Protein AF-A0A7W9BCS9-F1 (afdb_monomer_lite)

Radius of gyration: 16.53 Å; chains: 1; bounding box: 31×29×62 Å

pLDDT: mean 80.1, std 15.92, range [40.31, 96.25]

Secondary structure (DSSP, 8-state):
--TT--HHHHHHHHHHHHHHHHHT--SS-HHHHHHHHHHHHHHHHHHHHHHHHHTT--HHHHHHHTT-HHHHHHHHHTTT-----HHHHHHHHHHHHHHHTTGGG--S--S---SS-HHHHHHHHHHHHHHHHHHS-------GGGS---

Organism: NCBI:txid1344948

Sequence (150 aa):
MKKGTSPPNLFAAARSFAMAARLLQPQASQAAAIPFYFLNGFAIEMALKAVILRANRDQGQLKRIGHDLLGGLRAAEDCGLSLAEPETFNMIKRMSVVHGDHTFRCIPDIEEVEVIGPGLLETLLGRLLTRIEAEFDVWEDQDPGTAKRL

Foldseek 3Di:
DPPQDALLNLLVLLVVLLVVLVVLQCPPDPVSLLSNLQSLLSSLLSLLLSLLVLLVDDVVVSVVCPLQSLSSVVSSVVSVQDDPDVLLNQLSVLSSVCSVVVVSVDDDDPVDDDSDNSVSSSVSSVVSSVSSCVVSVDPDPPPVPPPDDD

Structure (mmCIF, N/CA/C/O backbone):
data_AF-A0A7W9BCS9-F1
#
_entry.id   AF-A0A7W9BCS9-F1
#
loop_
_atom_site.group_PDB
_atom_site.id
_atom_site.type_symbol
_atom_site.label_atom_id
_atom_site.label_alt_id
_atom_site.label_comp_id
_atom_site.label_asym_id
_atom_site.label_entity_id
_atom_site.label_seq_id
_atom_site.pdbx_PDB_ins_code
_atom_site.Cartn_x
_atom_site.Cartn_y
_atom_site.Cartn_z
_atom_site.occupancy
_atom_site.B_iso_or_equiv
_atom_site.auth_seq_id
_atom_site.auth_comp_id
_atom_site.auth_asym_id
_atom_site.auth_atom_id
_atom_site.pdbx_PDB_model_num
ATOM 1 N N . MET A 1 1 ? 3.825 -6.102 24.692 1.00 46.81 1 MET A N 1
ATOM 2 C CA . MET A 1 1 ? 4.189 -5.603 23.344 1.00 46.81 1 MET A CA 1
ATOM 3 C C . MET A 1 1 ? 5.676 -5.818 23.117 1.00 46.81 1 MET A C 1
ATOM 5 O O . MET A 1 1 ? 6.453 -5.457 23.991 1.00 46.81 1 MET A O 1
ATOM 9 N N . LYS A 1 2 ? 6.096 -6.394 21.980 1.00 47.06 2 LYS A N 1
ATOM 10 C CA . LYS A 1 2 ? 7.501 -6.262 21.560 1.00 47.06 2 LYS A CA 1
ATOM 11 C C . LYS A 1 2 ? 7.747 -4.777 21.271 1.00 47.06 2 LYS A C 1
ATOM 13 O O . LYS A 1 2 ? 6.971 -4.184 20.524 1.00 47.06 2 LYS A O 1
ATOM 18 N N . LYS A 1 3 ? 8.773 -4.174 21.880 1.00 46.44 3 LYS A N 1
ATOM 19 C CA . LYS A 1 3 ? 9.212 -2.809 21.546 1.00 46.44 3 LYS A CA 1
ATOM 20 C C . LYS A 1 3 ? 9.438 -2.738 20.028 1.00 46.44 3 LYS A C 1
ATOM 22 O O . LYS A 1 3 ? 10.230 -3.519 19.513 1.00 46.44 3 LYS A O 1
ATOM 27 N N . GLY A 1 4 ? 8.717 -1.862 19.326 1.00 61.69 4 GLY A N 1
ATOM 28 C CA . GLY A 1 4 ? 8.967 -1.554 17.910 1.00 61.69 4 GLY A CA 1
ATOM 29 C C . GLY A 1 4 ? 7.794 -1.744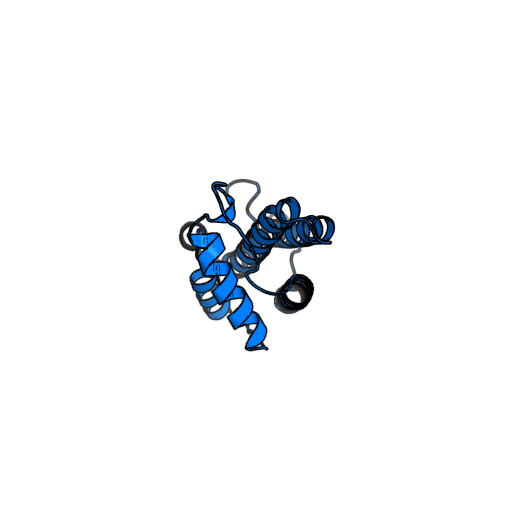 16.942 1.00 61.69 4 GLY A C 1
ATOM 30 O O . GLY A 1 4 ? 7.773 -1.069 15.920 1.00 61.69 4 GLY A O 1
ATOM 31 N N . THR A 1 5 ? 6.795 -2.581 17.242 1.00 75.62 5 THR A N 1
ATOM 32 C CA . THR A 1 5 ? 5.636 -2.786 16.345 1.00 75.62 5 THR A CA 1
ATOM 33 C C . THR A 1 5 ? 4.436 -1.968 16.821 1.00 75.62 5 THR A C 1
ATOM 35 O O . THR A 1 5 ? 3.582 -2.482 17.545 1.00 75.62 5 THR A O 1
ATOM 38 N N . SER A 1 6 ? 4.397 -0.693 16.440 1.00 86.69 6 SER A N 1
ATOM 39 C CA . SER A 1 6 ? 3.255 0.208 16.631 1.00 86.69 6 SER A CA 1
ATOM 40 C C . SER A 1 6 ? 2.668 0.604 15.268 1.00 86.69 6 SER A C 1
ATOM 42 O O . SER A 1 6 ? 3.394 0.556 14.268 1.00 86.69 6 SER A O 1
ATOM 44 N N . PRO A 1 7 ? 1.380 0.986 15.191 1.00 89.25 7 PRO A N 1
ATOM 45 C CA . PRO A 1 7 ? 0.804 1.496 13.949 1.00 89.25 7 PRO A CA 1
ATOM 46 C C . PRO A 1 7 ? 1.606 2.663 13.328 1.00 89.25 7 PRO A C 1
ATOM 48 O O . PRO A 1 7 ? 1.933 2.559 12.145 1.00 89.25 7 PRO A O 1
ATOM 51 N N . PRO A 1 8 ? 2.051 3.682 14.101 1.00 89.56 8 PRO A N 1
ATOM 52 C CA . PRO A 1 8 ? 2.923 4.749 13.597 1.00 89.56 8 PRO A CA 1
ATOM 53 C C . PRO A 1 8 ? 4.216 4.237 12.955 1.00 89.56 8 PRO A C 1
ATOM 55 O O . PRO A 1 8 ? 4.579 4.652 11.858 1.00 89.56 8 PRO A O 1
ATOM 58 N N . ASN A 1 9 ? 4.899 3.287 13.605 1.00 90.31 9 ASN A N 1
ATOM 59 C CA . ASN A 1 9 ? 6.165 2.751 13.101 1.00 90.31 9 ASN A CA 1
ATOM 60 C C . ASN A 1 9 ? 5.975 1.956 11.806 1.00 90.31 9 ASN A C 1
ATOM 62 O O . ASN A 1 9 ? 6.808 2.038 10.905 1.00 90.31 9 ASN A O 1
ATOM 66 N N . LEU A 1 10 ? 4.886 1.189 11.705 1.00 91.50 10 LEU A N 1
ATOM 67 C CA . LEU A 1 10 ? 4.548 0.452 10.487 1.00 91.50 10 LEU A CA 1
ATOM 68 C C . LEU A 1 10 ? 4.229 1.415 9.341 1.00 91.50 10 LEU A C 1
ATOM 70 O O . LEU A 1 10 ? 4.732 1.237 8.235 1.00 91.50 10 LEU A O 1
ATOM 74 N N . PHE A 1 11 ? 3.467 2.475 9.607 1.00 93.44 11 PHE A N 1
ATOM 75 C CA . PHE A 1 11 ? 3.156 3.469 8.586 1.00 93.44 11 PHE A CA 1
ATOM 76 C C . PHE A 1 11 ? 4.400 4.265 8.145 1.00 93.44 11 PHE A C 1
ATOM 78 O O . PHE A 1 11 ? 4.623 4.476 6.951 1.00 93.44 11 PHE A O 1
ATOM 85 N N . ALA A 1 12 ? 5.287 4.619 9.078 1.00 92.50 12 ALA A N 1
ATOM 86 C CA . ALA A 1 12 ? 6.575 5.239 8.764 1.00 92.50 12 ALA A CA 1
ATOM 87 C C . ALA A 1 12 ? 7.479 4.314 7.925 1.00 92.50 12 ALA A C 1
ATOM 89 O O . ALA A 1 12 ? 8.130 4.767 6.976 1.00 92.50 12 ALA A O 1
ATOM 90 N N . ALA A 1 13 ? 7.482 3.008 8.216 1.00 93.81 13 ALA A N 1
ATOM 91 C CA . ALA A 1 13 ? 8.182 2.013 7.408 1.00 93.81 13 ALA A CA 1
ATOM 92 C C . ALA A 1 13 ? 7.596 1.930 5.991 1.00 93.81 13 ALA A C 1
ATOM 94 O O . ALA A 1 13 ? 8.356 1.916 5.024 1.00 93.81 13 ALA A O 1
ATOM 95 N N . ALA A 1 14 ? 6.265 1.959 5.851 1.00 95.38 14 ALA A N 1
ATOM 96 C CA . ALA A 1 14 ? 5.599 1.987 4.550 1.00 95.38 14 ALA A CA 1
ATOM 97 C C . ALA A 1 14 ? 6.075 3.167 3.687 1.00 95.38 14 ALA A C 1
ATOM 99 O O . ALA A 1 14 ? 6.492 2.979 2.543 1.00 95.38 14 ALA A O 1
ATOM 100 N N . ARG A 1 15 ? 6.101 4.376 4.266 1.00 95.75 15 ARG A N 1
ATOM 101 C CA . ARG A 1 15 ? 6.613 5.586 3.599 1.00 95.75 15 ARG A CA 1
ATOM 102 C C . ARG A 1 15 ? 8.088 5.463 3.224 1.00 95.75 15 ARG A C 1
ATOM 104 O O . ARG A 1 15 ? 8.478 5.865 2.131 1.00 95.75 15 ARG A O 1
ATOM 111 N N . SER A 1 16 ? 8.898 4.891 4.112 1.00 96.00 16 SER A N 1
ATOM 112 C CA . SER A 1 16 ? 10.332 4.687 3.879 1.00 96.00 16 SER A CA 1
ATOM 113 C C . SER A 1 16 ? 10.581 3.735 2.709 1.00 96.00 16 SER A C 1
ATOM 115 O O . SER A 1 16 ? 11.407 4.029 1.848 1.00 96.00 16 SER A O 1
ATOM 117 N N . PHE A 1 17 ? 9.827 2.635 2.626 1.00 96.25 17 PHE A N 1
ATOM 118 C CA . PHE A 1 17 ? 9.914 1.704 1.504 1.00 96.25 17 PHE A CA 1
ATOM 119 C C . PHE A 1 17 ? 9.435 2.321 0.190 1.00 96.25 17 PHE A C 1
ATOM 121 O O . PHE A 1 17 ? 10.121 2.170 -0.815 1.00 96.25 17 PHE A O 1
ATOM 128 N N . ALA A 1 18 ? 8.324 3.064 0.193 1.00 95.75 18 ALA A N 1
ATOM 129 C CA . ALA A 1 18 ? 7.841 3.762 -1.000 1.00 95.75 18 ALA A CA 1
ATOM 130 C C . ALA A 1 18 ? 8.864 4.794 -1.512 1.00 95.75 18 ALA A C 1
ATOM 132 O O . ALA A 1 18 ? 9.132 4.876 -2.710 1.00 95.75 18 ALA A O 1
ATOM 133 N N . MET A 1 19 ? 9.492 5.543 -0.599 1.00 94.81 19 MET A N 1
ATOM 134 C CA . MET A 1 19 ? 10.558 6.488 -0.938 1.00 94.81 19 MET A CA 1
ATOM 135 C C . MET A 1 19 ? 11.788 5.773 -1.505 1.00 94.81 19 MET A C 1
ATOM 137 O O . MET A 1 19 ? 12.318 6.181 -2.535 1.00 94.81 19 MET A O 1
ATOM 141 N N . ALA A 1 20 ? 12.230 4.690 -0.860 1.00 93.81 20 ALA A N 1
ATOM 142 C CA . ALA A 1 20 ? 13.356 3.898 -1.341 1.00 93.81 20 ALA A CA 1
ATOM 143 C C . ALA A 1 20 ? 13.071 3.298 -2.726 1.00 93.81 20 ALA A C 1
ATOM 145 O O . ALA A 1 20 ? 13.939 3.336 -3.591 1.00 93.81 20 ALA A O 1
ATOM 146 N N . ALA A 1 21 ? 11.849 2.814 -2.967 1.00 92.62 21 ALA A N 1
ATOM 147 C CA . ALA A 1 21 ? 11.440 2.310 -4.271 1.00 92.62 21 ALA A CA 1
ATOM 148 C C . ALA A 1 21 ? 11.513 3.401 -5.344 1.00 92.62 21 ALA A C 1
ATOM 150 O O . ALA A 1 21 ? 12.086 3.173 -6.402 1.00 92.62 21 ALA A O 1
ATOM 151 N N . ARG A 1 22 ? 11.028 4.611 -5.049 1.00 90.94 22 ARG A N 1
ATOM 152 C CA . ARG A 1 22 ? 11.098 5.758 -5.965 1.00 90.94 22 ARG A CA 1
ATOM 153 C C . ARG A 1 22 ? 12.533 6.123 -6.358 1.00 90.94 22 ARG A C 1
ATOM 155 O O . ARG A 1 22 ? 12.784 6.493 -7.499 1.00 90.94 22 ARG A O 1
ATOM 162 N N . LEU A 1 23 ? 13.496 5.993 -5.443 1.00 89.69 23 LEU A N 1
ATOM 163 C CA . LEU A 1 23 ? 14.919 6.193 -5.761 1.00 89.69 23 LEU A CA 1
ATOM 164 C C . LEU A 1 23 ? 15.475 5.129 -6.721 1.00 89.69 23 LEU A C 1
ATOM 166 O O . LEU A 1 23 ? 16.479 5.371 -7.386 1.00 89.69 23 LEU A O 1
ATOM 170 N N . LEU A 1 24 ? 14.820 3.970 -6.798 1.00 85.06 24 LEU A N 1
ATOM 171 C CA . LEU A 1 24 ? 15.151 2.858 -7.687 1.00 85.06 24 LEU A CA 1
ATOM 172 C C . LEU A 1 24 ? 14.263 2.808 -8.933 1.00 85.06 24 LEU A C 1
ATOM 174 O O . LEU A 1 24 ? 14.254 1.779 -9.609 1.00 85.06 24 LEU A O 1
ATOM 178 N N . GLN A 1 25 ? 13.504 3.870 -9.233 1.00 77.94 25 GLN A N 1
ATOM 179 C CA . GLN A 1 25 ? 12.600 3.895 -10.380 1.00 77.94 25 GLN A CA 1
ATOM 180 C C . GLN A 1 25 ? 13.347 3.396 -11.630 1.00 77.94 25 GLN A C 1
ATOM 182 O O . GLN A 1 25 ? 14.403 3.947 -11.968 1.00 77.94 25 GLN A O 1
ATOM 187 N N . PRO A 1 26 ? 12.873 2.323 -12.288 1.00 70.62 26 PRO A N 1
ATOM 188 C CA . PRO A 1 26 ? 13.647 1.664 -13.325 1.00 70.62 26 PRO A CA 1
ATOM 189 C C . PRO A 1 26 ? 13.672 2.558 -14.565 1.00 70.62 26 PRO A C 1
ATOM 191 O O . PRO A 1 26 ? 12.767 2.531 -15.388 1.00 70.62 26 PRO A O 1
ATOM 194 N N . GLN A 1 27 ? 14.721 3.372 -14.701 1.00 64.19 27 GLN A N 1
ATOM 195 C CA . GLN A 1 27 ? 14.868 4.297 -15.833 1.00 64.19 27 GLN A CA 1
ATOM 196 C C . GLN A 1 27 ? 15.166 3.583 -17.167 1.00 64.19 27 GLN A C 1
ATOM 198 O O . GLN A 1 27 ? 15.151 4.238 -18.201 1.00 64.19 27 GLN A O 1
ATOM 203 N N . ALA A 1 28 ? 15.444 2.271 -17.135 1.00 58.44 28 ALA A N 1
ATOM 204 C CA . ALA A 1 28 ? 15.567 1.339 -18.276 1.00 58.44 28 ALA A CA 1
ATOM 205 C C . ALA A 1 28 ? 16.128 -0.041 -17.848 1.00 58.44 28 ALA A C 1
ATOM 207 O O . ALA A 1 28 ? 16.210 -0.955 -18.661 1.00 58.44 28 ALA A O 1
ATOM 208 N N . SER A 1 29 ? 16.587 -0.198 -16.596 1.00 70.00 29 SER A N 1
ATOM 209 C CA . SER A 1 29 ? 17.296 -1.403 -16.142 1.00 70.00 29 SER A CA 1
ATOM 210 C C . SER A 1 29 ? 16.389 -2.376 -15.388 1.00 70.00 29 SER A C 1
ATOM 212 O O . SER A 1 29 ? 15.862 -2.041 -14.324 1.00 70.00 29 SER A O 1
ATOM 214 N N . GLN A 1 30 ? 16.299 -3.617 -15.880 1.00 67.19 30 GLN A N 1
ATOM 215 C CA . GLN A 1 30 ? 15.644 -4.738 -15.186 1.00 67.19 30 GLN A CA 1
ATOM 216 C C . GLN A 1 30 ? 16.248 -4.997 -13.794 1.00 67.19 30 GLN A C 1
ATOM 218 O O . GLN A 1 30 ? 15.536 -5.368 -12.862 1.00 67.19 30 GLN A O 1
ATOM 223 N N . ALA A 1 31 ? 17.542 -4.708 -13.606 1.00 75.44 31 ALA A N 1
ATOM 224 C CA . ALA A 1 31 ? 18.200 -4.850 -12.307 1.00 75.44 31 ALA A CA 1
ATOM 225 C C . ALA A 1 31 ? 17.615 -3.909 -11.237 1.00 75.44 31 ALA A C 1
ATOM 227 O O . ALA A 1 31 ? 17.674 -4.221 -10.051 1.00 75.44 31 ALA A O 1
ATOM 228 N N . ALA A 1 32 ? 17.033 -2.776 -11.648 1.00 80.75 32 ALA A N 1
ATOM 229 C CA . ALA A 1 32 ? 16.331 -1.854 -10.758 1.00 80.75 32 ALA A CA 1
ATOM 230 C C . ALA A 1 32 ? 14.833 -2.191 -10.623 1.00 80.75 32 ALA A C 1
ATOM 232 O O . ALA A 1 32 ? 14.232 -1.888 -9.595 1.00 80.75 32 ALA A O 1
ATOM 233 N N . ALA A 1 33 ? 14.237 -2.869 -11.611 1.00 82.38 33 ALA A N 1
ATOM 234 C CA . ALA A 1 33 ? 12.820 -3.233 -11.602 1.00 82.38 33 ALA A CA 1
ATOM 235 C C . ALA A 1 33 ? 12.472 -4.202 -10.458 1.00 82.38 33 ALA A C 1
ATOM 237 O O . ALA A 1 33 ? 11.523 -3.966 -9.713 1.00 82.38 33 ALA A O 1
ATOM 238 N N . ILE A 1 34 ? 13.273 -5.254 -10.256 1.00 85.06 34 ILE A N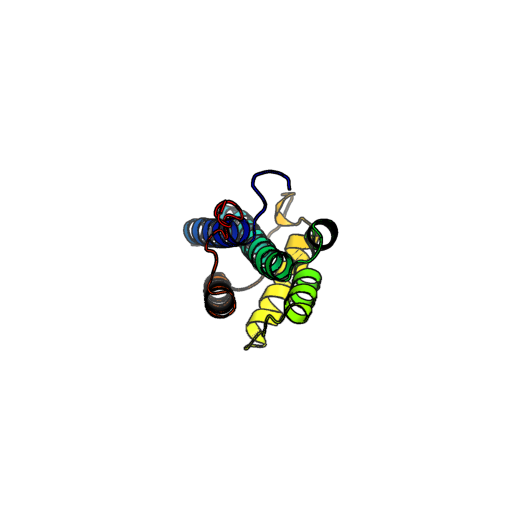 1
ATOM 239 C CA . ILE A 1 34 ? 13.063 -6.227 -9.168 1.00 85.06 34 ILE A CA 1
ATOM 240 C C . ILE A 1 34 ? 13.028 -5.551 -7.783 1.00 85.06 34 ILE A C 1
ATOM 242 O O . ILE A 1 34 ? 12.016 -5.681 -7.085 1.00 85.06 34 ILE A O 1
ATOM 246 N N . PRO A 1 35 ? 14.068 -4.806 -7.353 1.00 87.38 35 PRO A N 1
ATOM 247 C CA . PRO A 1 35 ? 14.037 -4.147 -6.054 1.00 87.38 35 PRO A CA 1
ATOM 248 C C . PRO A 1 35 ? 12.972 -3.042 -5.984 1.00 87.38 35 PRO A C 1
ATOM 250 O O . PRO A 1 35 ? 12.401 -2.836 -4.914 1.00 87.38 35 PRO A O 1
ATOM 253 N N . PHE A 1 36 ? 12.631 -2.387 -7.100 1.00 90.44 36 PHE A N 1
ATOM 254 C CA . PHE A 1 36 ? 11.519 -1.436 -7.163 1.00 90.44 36 PHE A CA 1
ATOM 255 C C . PHE A 1 36 ? 10.181 -2.086 -6.774 1.00 90.44 36 PHE A C 1
ATOM 257 O O . PHE A 1 36 ? 9.509 -1.608 -5.855 1.00 90.44 36 PHE A O 1
ATOM 264 N N . TYR A 1 37 ? 9.787 -3.191 -7.415 1.00 89.50 37 TYR A N 1
ATOM 265 C CA . TYR A 1 37 ? 8.520 -3.859 -7.087 1.00 89.50 37 TYR A CA 1
ATOM 266 C C . TYR A 1 37 ? 8.557 -4.523 -5.710 1.00 89.50 37 TYR A C 1
ATOM 268 O O . TYR A 1 37 ? 7.564 -4.478 -4.984 1.00 89.50 37 TYR A O 1
ATOM 276 N N . PHE A 1 38 ? 9.704 -5.072 -5.307 1.00 90.75 38 PHE A N 1
ATOM 277 C CA . PHE A 1 38 ? 9.890 -5.638 -3.974 1.00 90.75 38 PHE A CA 1
ATOM 278 C C . PHE A 1 38 ? 9.614 -4.609 -2.872 1.00 90.75 38 PHE A C 1
ATOM 280 O O . PHE A 1 38 ? 8.810 -4.857 -1.973 1.00 90.75 38 PHE A O 1
ATOM 287 N N . LEU A 1 39 ? 10.232 -3.428 -2.960 1.00 93.44 39 LEU A N 1
ATOM 288 C CA . LEU A 1 39 ? 10.045 -2.364 -1.974 1.00 93.44 39 LEU A CA 1
ATOM 289 C C . LEU A 1 39 ? 8.611 -1.822 -1.985 1.00 93.44 39 LEU A C 1
ATOM 291 O O . LEU A 1 39 ? 8.040 -1.608 -0.917 1.00 93.44 39 LEU A O 1
ATOM 295 N N . ASN A 1 40 ? 7.992 -1.667 -3.159 1.00 94.31 40 ASN A N 1
ATOM 296 C CA . ASN A 1 40 ? 6.583 -1.272 -3.248 1.00 94.31 40 ASN A CA 1
ATOM 297 C C . ASN A 1 40 ? 5.640 -2.316 -2.619 1.00 94.31 40 ASN A C 1
ATOM 299 O O . ASN A 1 40 ? 4.687 -1.942 -1.937 1.00 94.31 40 ASN A O 1
ATOM 303 N N . GLY A 1 41 ? 5.916 -3.615 -2.779 1.00 93.88 41 GLY A N 1
ATOM 304 C CA . GLY A 1 41 ? 5.165 -4.685 -2.113 1.00 93.88 41 GLY A CA 1
ATOM 305 C C . GLY A 1 41 ? 5.228 -4.571 -0.587 1.00 93.88 41 GLY A C 1
ATOM 306 O O . GLY A 1 41 ? 4.195 -4.602 0.086 1.00 93.88 41 GLY A O 1
ATOM 307 N N . PHE A 1 42 ? 6.421 -4.328 -0.035 1.00 94.25 42 PHE A N 1
ATOM 308 C CA . PHE A 1 42 ? 6.586 -4.068 1.399 1.00 94.25 42 PHE A CA 1
ATOM 309 C C . PHE A 1 42 ? 5.922 -2.774 1.861 1.00 94.25 42 PHE A C 1
ATOM 311 O O . PHE A 1 42 ? 5.365 -2.743 2.958 1.00 94.25 42 PHE A O 1
ATOM 318 N N . ALA A 1 43 ? 5.947 -1.717 1.050 1.00 95.62 43 ALA A N 1
ATOM 319 C CA . ALA A 1 43 ? 5.262 -0.473 1.376 1.00 95.62 43 ALA A CA 1
ATOM 320 C C . ALA A 1 43 ? 3.753 -0.703 1.560 1.00 95.62 43 ALA A C 1
ATOM 322 O O . ALA A 1 43 ? 3.192 -0.299 2.580 1.00 95.62 43 ALA A O 1
ATOM 323 N N . ILE A 1 44 ? 3.118 -1.422 0.626 1.00 95.31 44 ILE A N 1
ATOM 324 C CA . ILE A 1 44 ? 1.701 -1.804 0.715 1.00 95.31 44 ILE A CA 1
ATOM 325 C C . ILE A 1 44 ? 1.460 -2.663 1.963 1.00 95.31 44 ILE A C 1
ATOM 327 O O . ILE A 1 44 ? 0.575 -2.359 2.762 1.00 95.31 44 ILE A O 1
ATOM 331 N N . GLU A 1 45 ? 2.270 -3.705 2.171 1.00 94.88 45 GLU A N 1
ATOM 332 C CA . GLU A 1 45 ? 2.136 -4.614 3.315 1.00 94.88 45 GLU A CA 1
ATOM 333 C C . GLU A 1 45 ? 2.183 -3.865 4.655 1.00 94.88 45 GLU A C 1
ATOM 335 O O . GLU A 1 45 ? 1.346 -4.089 5.534 1.00 94.88 45 GLU A O 1
ATOM 340 N N . MET A 1 46 ? 3.156 -2.965 4.821 1.00 94.38 46 MET A N 1
ATOM 341 C CA . MET A 1 46 ? 3.325 -2.200 6.055 1.00 94.38 46 MET A CA 1
ATOM 342 C C . MET A 1 46 ? 2.170 -1.221 6.282 1.00 94.38 46 MET A C 1
ATOM 344 O O . MET A 1 46 ? 1.699 -1.103 7.415 1.00 94.38 46 MET A O 1
ATOM 348 N N . ALA A 1 47 ? 1.669 -0.570 5.228 1.00 94.31 47 ALA A N 1
ATOM 349 C CA . ALA A 1 47 ? 0.542 0.355 5.323 1.00 94.31 47 ALA A CA 1
ATOM 350 C C . ALA A 1 47 ? -0.746 -0.357 5.772 1.00 94.31 47 ALA A C 1
ATOM 352 O O . ALA A 1 47 ? -1.410 0.086 6.709 1.00 94.31 47 ALA A O 1
ATOM 353 N N . LEU A 1 48 ? -1.054 -1.511 5.174 1.00 93.19 48 LEU A N 1
ATOM 354 C CA . LEU A 1 48 ? -2.221 -2.318 5.546 1.00 93.19 48 LEU A CA 1
ATOM 355 C C . LEU A 1 48 ? -2.104 -2.852 6.982 1.00 93.19 48 LEU A C 1
ATOM 357 O O . LEU A 1 48 ? -3.061 -2.802 7.756 1.00 93.19 48 LEU A O 1
ATOM 361 N N . LYS A 1 49 ? -0.908 -3.300 7.387 1.00 91.94 49 LYS A N 1
ATOM 362 C CA . LYS A 1 49 ? -0.643 -3.720 8.772 1.00 91.94 49 LYS A CA 1
ATOM 363 C C . LYS A 1 49 ? -0.810 -2.578 9.774 1.00 91.94 49 LYS A C 1
ATOM 365 O O . LYS A 1 49 ? -1.282 -2.833 10.881 1.00 91.94 49 LYS A O 1
ATOM 370 N N . ALA A 1 50 ? -0.442 -1.349 9.410 1.00 91.94 50 ALA A N 1
ATOM 371 C CA . ALA A 1 50 ? -0.638 -0.181 10.264 1.00 91.94 50 ALA A CA 1
ATOM 372 C C . ALA A 1 50 ? -2.130 0.062 10.539 1.00 91.94 50 ALA A C 1
ATOM 374 O O . ALA A 1 50 ? -2.516 0.175 11.702 1.00 91.94 50 ALA A O 1
ATOM 375 N N . VAL A 1 51 ? -2.966 0.041 9.494 1.00 91.94 51 VAL A N 1
ATOM 376 C CA . VAL A 1 51 ? -4.431 0.164 9.609 1.00 91.94 51 VAL A CA 1
ATOM 377 C C . VAL A 1 51 ? -5.010 -0.913 10.527 1.00 91.94 51 VAL A C 1
ATOM 379 O O . VAL A 1 51 ? -5.712 -0.618 11.494 1.00 91.94 51 VAL A O 1
ATOM 382 N N . ILE A 1 52 ? -4.670 -2.175 10.270 1.00 89.81 52 ILE A N 1
ATOM 383 C CA . ILE A 1 52 ? -5.227 -3.313 11.012 1.00 89.81 52 ILE A CA 1
ATOM 384 C C . ILE A 1 52 ? -4.815 -3.263 12.484 1.00 89.81 52 ILE A C 1
ATOM 386 O O . ILE A 1 52 ? -5.641 -3.469 13.375 1.00 89.81 52 ILE A O 1
ATOM 390 N N . LEU A 1 53 ? -3.549 -2.942 12.765 1.00 88.94 53 LEU A N 1
ATOM 391 C CA . LEU A 1 53 ? -3.072 -2.813 14.139 1.00 88.94 53 LEU A CA 1
ATOM 392 C C . LEU A 1 53 ? -3.725 -1.626 14.859 1.00 88.94 53 LEU A C 1
ATOM 394 O O . LEU A 1 53 ? -4.001 -1.721 16.054 1.00 88.94 53 LEU A O 1
ATOM 398 N N . ARG A 1 54 ? -4.001 -0.524 14.149 1.00 88.31 54 ARG A N 1
ATOM 399 C CA . ARG A 1 54 ? -4.679 0.654 14.710 1.00 88.31 54 ARG A CA 1
ATOM 400 C C . ARG A 1 54 ? -6.098 0.337 15.172 1.00 88.31 54 ARG A C 1
ATOM 402 O O . ARG A 1 54 ? -6.515 0.849 16.207 1.00 88.31 54 ARG A O 1
ATOM 409 N N . ALA A 1 55 ? -6.795 -0.559 14.477 1.00 85.81 55 ALA A N 1
ATOM 410 C CA . ALA A 1 55 ? -8.114 -1.061 14.862 1.00 85.81 55 ALA A CA 1
ATOM 411 C C . ALA A 1 55 ? -8.087 -2.080 16.028 1.00 85.81 55 ALA A C 1
ATOM 413 O O . ALA A 1 55 ? -9.043 -2.830 16.224 1.00 85.81 55 ALA A O 1
ATOM 414 N N . ASN A 1 56 ? -7.001 -2.121 16.815 1.00 72.56 56 ASN A N 1
ATOM 415 C CA . ASN A 1 56 ? -6.799 -3.005 17.971 1.00 72.56 56 ASN A CA 1
ATOM 416 C C . ASN A 1 56 ? -6.898 -4.505 17.650 1.00 72.56 56 ASN A C 1
ATOM 418 O O . ASN A 1 56 ? -7.260 -5.318 18.506 1.00 72.56 56 ASN A O 1
ATOM 422 N N . ARG A 1 57 ? -6.563 -4.896 16.418 1.00 71.25 57 ARG A N 1
ATOM 423 C CA . ARG A 1 57 ? -6.471 -6.307 16.037 1.00 71.25 57 ARG A CA 1
ATOM 424 C C . ARG A 1 57 ? -5.192 -6.944 16.581 1.00 71.25 57 ARG A C 1
ATOM 426 O O . ARG A 1 57 ? -4.159 -6.296 16.756 1.00 71.25 57 ARG A O 1
ATOM 433 N N . ASP A 1 58 ? -5.274 -8.237 16.879 1.00 73.12 58 ASP A N 1
ATOM 434 C CA . ASP A 1 58 ? -4.196 -8.986 17.524 1.00 73.12 58 ASP A CA 1
ATOM 435 C C . ASP A 1 58 ? -2.980 -9.166 16.580 1.00 73.12 58 ASP A C 1
ATOM 437 O O . ASP A 1 58 ? -3.126 -9.305 15.364 1.00 73.12 58 ASP A O 1
ATOM 441 N N . GLN A 1 59 ? -1.751 -9.198 17.114 1.00 70.00 59 GLN A N 1
ATOM 442 C CA . GLN A 1 59 ? -0.533 -9.345 16.293 1.00 70.00 59 GLN A CA 1
ATOM 443 C C . GLN A 1 59 ? -0.465 -10.649 15.473 1.00 70.00 59 GLN A C 1
ATOM 445 O O . GLN A 1 59 ? 0.217 -10.719 14.450 1.00 70.00 59 GLN A O 1
ATOM 450 N N . GLY A 1 60 ? -1.151 -11.698 15.902 1.00 68.38 60 GLY A N 1
ATOM 451 C CA . GLY A 1 60 ? -1.361 -12.943 15.177 1.00 68.38 60 GLY A CA 1
ATOM 452 C C . GLY A 1 60 ? -2.203 -12.774 13.912 1.00 68.38 60 GLY A C 1
ATOM 453 O O . GLY A 1 60 ? -2.009 -13.540 12.968 1.00 68.38 60 GLY A O 1
ATOM 454 N N . GLN A 1 61 ? -3.081 -11.769 13.827 1.00 66.81 61 GLN A N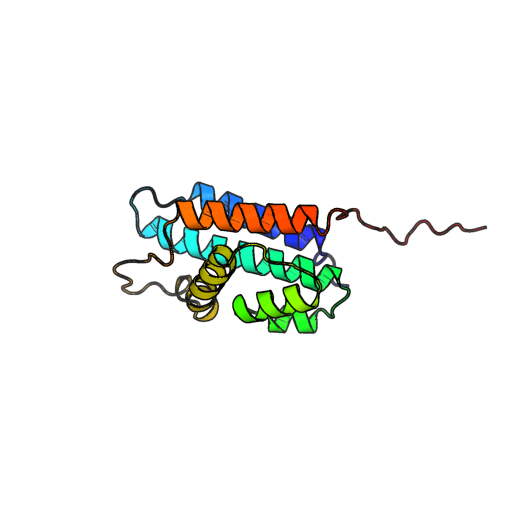 1
ATOM 455 C CA . GLN A 1 61 ? -3.726 -11.388 12.563 1.00 66.81 61 GLN A CA 1
ATOM 456 C C . GLN A 1 61 ? -2.737 -10.680 11.628 1.00 66.81 61 GLN A C 1
ATOM 458 O O . GLN A 1 61 ? -2.715 -10.988 10.440 1.00 66.81 61 GLN A O 1
ATOM 463 N N . LEU A 1 62 ? -1.819 -9.855 12.150 1.00 74.62 62 LEU A N 1
ATOM 464 C CA . LEU A 1 62 ? -0.768 -9.235 11.325 1.00 74.62 62 LEU A CA 1
ATOM 465 C C . LEU A 1 62 ? 0.177 -10.262 10.692 1.00 74.62 62 LEU A C 1
ATOM 467 O O . LEU A 1 62 ? 0.607 -10.094 9.553 1.00 74.62 62 LEU A O 1
ATOM 471 N N . LYS A 1 63 ? 0.516 -11.332 11.420 1.00 69.88 63 LYS A N 1
ATOM 472 C CA . LYS A 1 63 ? 1.348 -12.416 10.874 1.00 69.88 63 LYS A CA 1
ATOM 473 C C . LYS A 1 63 ? 0.649 -13.183 9.754 1.00 69.88 63 LYS A C 1
ATOM 475 O O . LYS A 1 63 ? 1.330 -13.653 8.852 1.00 69.88 63 LYS A O 1
ATOM 480 N N . ARG A 1 64 ? -0.683 -13.294 9.815 1.00 68.75 64 ARG A N 1
ATOM 481 C CA . ARG A 1 64 ? -1.498 -14.000 8.817 1.00 68.75 64 ARG A CA 1
ATOM 482 C C . ARG A 1 64 ? -1.605 -13.258 7.490 1.00 68.75 64 ARG A C 1
ATOM 484 O O . ARG A 1 64 ? -1.749 -13.918 6.475 1.00 68.75 64 ARG A O 1
ATOM 491 N N . ILE A 1 65 ? -1.464 -11.931 7.497 1.00 72.62 65 ILE A N 1
ATOM 492 C CA . ILE A 1 65 ? -1.370 -11.144 6.258 1.00 72.62 65 ILE A CA 1
ATOM 493 C C . ILE A 1 65 ? -0.142 -11.573 5.453 1.00 72.62 65 ILE A C 1
ATOM 495 O O . ILE A 1 65 ? -0.220 -11.666 4.237 1.00 72.62 65 ILE A O 1
ATOM 499 N N . GLY A 1 66 ? 0.976 -11.893 6.123 1.00 73.75 66 GLY A N 1
ATOM 500 C CA . GLY A 1 66 ? 2.179 -12.399 5.456 1.00 73.75 66 GLY A CA 1
ATOM 501 C C . GLY A 1 66 ? 2.534 -11.570 4.219 1.00 73.75 66 GLY A C 1
ATOM 502 O O . GLY A 1 66 ? 2.655 -10.352 4.324 1.00 73.75 66 GLY A O 1
ATOM 503 N N . HIS A 1 67 ? 2.639 -12.249 3.075 1.00 80.62 67 HIS A N 1
ATOM 504 C CA . HIS A 1 67 ? 2.849 -11.656 1.752 1.00 80.62 67 HIS A CA 1
ATOM 505 C C . HIS A 1 67 ? 1.572 -11.611 0.881 1.00 80.62 67 HIS A C 1
ATOM 507 O O . HIS A 1 67 ? 1.642 -11.255 -0.293 1.00 80.62 67 HIS A O 1
ATOM 513 N N . ASP A 1 68 ? 0.402 -11.933 1.446 1.00 87.88 68 ASP A N 1
ATOM 514 C CA . ASP A 1 68 ? -0.905 -11.820 0.789 1.00 87.88 68 ASP A CA 1
ATOM 515 C C . ASP A 1 68 ? -1.468 -10.401 0.970 1.00 87.88 68 ASP A C 1
ATOM 517 O O . ASP A 1 68 ? -2.160 -10.077 1.941 1.00 87.88 68 ASP A O 1
ATOM 521 N N . LEU A 1 69 ? -1.146 -9.526 0.017 1.00 92.12 69 LEU A N 1
ATOM 522 C CA . LEU A 1 69 ? -1.580 -8.130 0.044 1.00 92.12 69 LEU A CA 1
ATOM 523 C C . LEU A 1 69 ? -3.094 -7.996 -0.149 1.00 92.12 69 LEU A C 1
ATOM 525 O O . LEU A 1 69 ? -3.696 -7.085 0.416 1.00 92.12 69 LEU A O 1
ATOM 529 N N . LEU A 1 70 ? -3.725 -8.891 -0.916 1.00 91.38 70 LEU A N 1
ATOM 530 C CA . LEU A 1 70 ? -5.169 -8.848 -1.145 1.00 91.38 70 LEU A CA 1
ATOM 531 C C . LEU A 1 70 ? -5.949 -9.262 0.110 1.00 91.38 70 LEU A C 1
ATOM 533 O O . LEU A 1 70 ? -6.939 -8.618 0.460 1.00 91.38 70 LEU A O 1
ATOM 537 N N . GLY A 1 71 ? -5.490 -10.299 0.813 1.00 90.00 71 GLY A N 1
ATOM 538 C CA . GLY A 1 71 ? -6.006 -10.657 2.134 1.00 90.00 71 GLY A CA 1
ATOM 539 C C . GLY A 1 71 ? -5.796 -9.536 3.154 1.00 90.00 71 GLY A C 1
ATOM 540 O O . GLY A 1 71 ? -6.714 -9.205 3.907 1.00 90.00 71 GLY A O 1
ATOM 541 N N . GLY A 1 72 ? -4.624 -8.892 3.128 1.00 91.44 72 GLY A N 1
ATOM 542 C CA . GLY A 1 72 ? -4.337 -7.704 3.933 1.00 91.44 72 GLY A CA 1
ATOM 543 C C . GLY A 1 72 ? -5.278 -6.536 3.644 1.00 91.44 72 GLY A C 1
ATOM 544 O O . GLY A 1 72 ? -5.733 -5.880 4.576 1.00 91.44 72 GLY A O 1
ATOM 545 N N . LEU A 1 73 ? -5.610 -6.297 2.375 1.00 92.62 73 LEU A N 1
ATOM 546 C CA . LEU A 1 73 ? -6.518 -5.226 1.984 1.00 92.62 73 LEU A CA 1
ATOM 547 C C . LEU A 1 73 ? -7.924 -5.465 2.530 1.00 92.62 73 LEU A C 1
ATOM 549 O O . LEU A 1 73 ? -8.467 -4.584 3.183 1.00 92.62 73 LEU A O 1
ATOM 553 N N . ARG A 1 74 ? -8.472 -6.670 2.346 1.00 91.06 74 ARG A N 1
ATOM 554 C CA . ARG A 1 74 ? -9.796 -7.028 2.881 1.00 91.06 74 ARG A CA 1
ATOM 555 C C . ARG A 1 74 ? -9.858 -6.859 4.396 1.00 91.06 74 ARG A C 1
ATOM 557 O O . ARG A 1 74 ? -10.801 -6.287 4.923 1.00 91.06 74 ARG A O 1
ATOM 564 N N . ALA A 1 75 ? -8.815 -7.299 5.100 1.00 90.62 75 ALA A N 1
ATOM 565 C CA . ALA A 1 75 ? -8.735 -7.126 6.546 1.00 90.62 75 ALA A CA 1
ATOM 566 C C . ALA A 1 75 ? -8.639 -5.646 6.962 1.00 90.62 75 ALA A C 1
ATOM 568 O O . ALA A 1 75 ? -9.138 -5.279 8.024 1.00 90.62 75 ALA A O 1
ATOM 569 N N . ALA A 1 76 ? -8.003 -4.795 6.152 1.00 90.81 76 ALA A N 1
ATOM 570 C CA . ALA A 1 76 ? -7.964 -3.355 6.383 1.00 90.81 76 ALA A CA 1
ATOM 571 C C . ALA A 1 76 ? -9.325 -2.694 6.097 1.00 90.81 76 ALA A C 1
ATOM 573 O O . ALA A 1 76 ? -9.740 -1.828 6.867 1.00 90.81 76 ALA A O 1
ATOM 574 N N . GLU A 1 77 ? -10.047 -3.132 5.062 1.00 91.88 77 GLU A N 1
ATOM 575 C CA . GLU A 1 77 ? -11.421 -2.699 4.762 1.00 91.88 77 GLU A CA 1
ATOM 576 C C . GLU A 1 77 ? -12.385 -3.064 5.904 1.00 91.88 77 GLU A C 1
ATOM 578 O O . GLU A 1 77 ? -13.133 -2.209 6.377 1.00 91.88 77 GLU A O 1
ATOM 583 N N . ASP A 1 78 ? -12.271 -4.275 6.463 1.00 90.19 78 ASP A N 1
ATOM 584 C CA . ASP A 1 78 ? -12.995 -4.696 7.676 1.00 90.19 78 ASP A CA 1
ATOM 585 C C . ASP A 1 78 ? -12.650 -3.842 8.914 1.00 90.19 78 ASP A C 1
ATOM 587 O O . ASP A 1 78 ? -13.375 -3.844 9.914 1.00 90.19 78 ASP A O 1
ATOM 591 N N . CYS A 1 79 ? -11.519 -3.132 8.877 1.00 88.62 79 CYS A N 1
ATOM 592 C CA . CYS A 1 79 ? -11.081 -2.191 9.907 1.00 88.62 79 CYS A CA 1
ATOM 593 C C . CYS A 1 79 ? -11.468 -0.734 9.598 1.00 88.62 79 CYS A C 1
ATOM 595 O O . CYS A 1 79 ? -11.091 0.159 10.357 1.00 88.62 79 CYS A O 1
ATOM 597 N N . GLY A 1 80 ? -12.229 -0.493 8.526 1.00 90.06 80 GLY A N 1
ATOM 598 C CA . GLY A 1 80 ? -12.758 0.819 8.155 1.00 90.06 80 GLY A CA 1
ATOM 599 C C . GLY A 1 80 ? -11.980 1.553 7.064 1.00 90.06 80 GLY A C 1
ATOM 600 O O . GLY A 1 80 ? -12.365 2.672 6.737 1.00 90.06 80 GLY A O 1
ATOM 601 N N . LEU A 1 81 ? -10.931 0.951 6.486 1.00 90.69 81 LEU A N 1
ATOM 602 C CA . LEU A 1 81 ? -10.265 1.528 5.316 1.00 90.69 81 LEU A CA 1
ATOM 603 C C . LEU A 1 81 ? -11.228 1.533 4.130 1.00 90.69 81 LEU A C 1
ATOM 605 O O . LEU A 1 81 ? -11.680 0.478 3.695 1.00 90.69 81 LEU A O 1
ATOM 609 N N . SER A 1 82 ? -11.493 2.702 3.558 1.00 88.31 82 SER A N 1
ATOM 610 C CA . SER A 1 82 ? -12.296 2.793 2.340 1.00 88.31 82 SER A CA 1
ATOM 611 C C . SER A 1 82 ? -11.401 3.084 1.142 1.00 88.31 82 SER A C 1
ATOM 613 O O . SER A 1 82 ? -10.885 4.194 0.992 1.00 88.31 82 SER A O 1
ATOM 615 N N . LEU A 1 83 ? -11.264 2.119 0.228 1.00 81.56 83 LEU A N 1
ATOM 616 C CA . LEU A 1 83 ? -10.684 2.407 -1.082 1.00 81.56 83 LEU A CA 1
ATOM 617 C C . LEU A 1 83 ? -11.682 3.199 -1.927 1.00 81.56 83 LEU A C 1
ATOM 619 O O . LEU A 1 83 ? -12.813 2.772 -2.138 1.00 81.56 83 LEU A O 1
ATOM 623 N N . ALA A 1 84 ? -11.254 4.353 -2.429 1.00 63.31 84 ALA A N 1
ATOM 624 C CA . ALA A 1 84 ? -12.086 5.186 -3.293 1.00 63.31 84 ALA A CA 1
ATOM 625 C C . ALA A 1 84 ? -12.061 4.743 -4.771 1.00 63.31 84 ALA A C 1
ATOM 627 O O . ALA A 1 84 ? -12.970 5.081 -5.522 1.00 63.31 84 ALA A O 1
ATOM 628 N N . GLU A 1 85 ? -11.027 4.007 -5.200 1.00 82.88 85 GLU A N 1
ATOM 629 C CA . GLU A 1 85 ? -10.685 3.844 -6.621 1.00 82.88 85 GLU A CA 1
ATOM 630 C C . GLU A 1 85 ? -10.421 2.366 -6.997 1.00 82.88 85 GLU A C 1
ATOM 632 O O . GLU A 1 85 ? -9.516 1.743 -6.419 1.00 82.88 85 GLU A O 1
ATOM 637 N N . PRO A 1 86 ? -11.145 1.794 -7.986 1.00 87.75 86 PRO A N 1
ATOM 638 C CA . PRO A 1 86 ? -10.910 0.438 -8.506 1.00 87.75 86 PRO A CA 1
ATOM 639 C C . PRO A 1 86 ? -9.467 0.176 -8.963 1.00 87.75 86 PRO A C 1
ATOM 641 O O . PRO A 1 86 ? -8.973 -0.952 -8.912 1.00 87.75 86 PRO A O 1
ATOM 644 N N . GLU A 1 87 ? -8.765 1.214 -9.404 1.00 90.50 87 GLU A N 1
ATOM 645 C CA . GLU A 1 87 ? -7.375 1.176 -9.847 1.00 90.50 87 GLU A CA 1
ATOM 646 C C . GLU A 1 87 ? -6.429 0.785 -8.708 1.00 90.50 87 GLU A C 1
ATOM 648 O O . GLU A 1 87 ? -5.528 -0.031 -8.912 1.00 90.50 87 GLU A O 1
ATOM 653 N N . THR A 1 88 ? -6.672 1.291 -7.495 1.00 90.62 88 THR A N 1
ATOM 654 C CA . THR A 1 88 ? -5.861 0.962 -6.311 1.00 90.62 88 THR A CA 1
ATOM 655 C C . THR A 1 88 ? -6.041 -0.505 -5.929 1.00 90.62 88 THR A C 1
ATOM 657 O O . THR A 1 88 ? -5.062 -1.211 -5.680 1.00 90.62 88 THR A O 1
ATOM 660 N N . PHE A 1 89 ? -7.279 -1.004 -5.970 1.00 91.81 89 PHE A N 1
ATOM 661 C CA . PHE A 1 89 ? -7.566 -2.424 -5.766 1.00 91.81 89 PHE A CA 1
ATOM 662 C C . PHE A 1 89 ? -6.844 -3.298 -6.804 1.00 91.81 89 PHE A C 1
ATOM 664 O O . PHE A 1 89 ? -6.182 -4.277 -6.455 1.00 91.81 89 PHE A O 1
ATOM 671 N N . ASN A 1 90 ? -6.925 -2.929 -8.086 1.00 91.31 90 ASN A N 1
ATOM 672 C CA . ASN A 1 90 ? -6.288 -3.680 -9.167 1.00 91.31 90 ASN A CA 1
ATOM 673 C C . ASN A 1 90 ? -4.758 -3.688 -9.056 1.00 91.31 90 ASN A C 1
ATOM 675 O O . ASN A 1 90 ? -4.138 -4.725 -9.299 1.00 91.31 90 ASN A O 1
ATOM 679 N N . MET A 1 91 ? -4.151 -2.570 -8.651 1.00 93.75 91 MET A N 1
ATOM 680 C CA . MET A 1 91 ? -2.725 -2.492 -8.336 1.00 93.75 91 MET A CA 1
ATOM 681 C C . MET A 1 91 ? -2.359 -3.467 -7.211 1.00 93.75 91 MET A C 1
ATOM 683 O O . MET A 1 91 ? -1.466 -4.294 -7.399 1.00 93.75 91 MET A O 1
ATOM 687 N N . ILE A 1 92 ? -3.062 -3.423 -6.073 1.00 92.19 92 ILE A N 1
ATOM 688 C CA . ILE A 1 92 ? -2.793 -4.313 -4.930 1.00 92.19 92 ILE A CA 1
ATOM 689 C C . ILE A 1 92 ? -2.947 -5.776 -5.343 1.00 92.19 92 ILE A C 1
ATOM 691 O O . ILE A 1 92 ? -2.087 -6.592 -5.024 1.00 92.19 92 ILE A O 1
ATOM 695 N N . LYS A 1 93 ? -3.991 -6.110 -6.108 1.00 91.12 93 LYS A N 1
ATOM 696 C CA . LYS A 1 93 ? -4.219 -7.467 -6.614 1.00 91.12 93 LYS A CA 1
ATOM 697 C C . LYS A 1 93 ? -3.039 -7.979 -7.444 1.00 91.12 93 LYS A C 1
ATOM 699 O O . LYS A 1 93 ? -2.606 -9.106 -7.231 1.00 91.12 93 LYS A O 1
ATOM 704 N N . ARG A 1 94 ? -2.510 -7.170 -8.369 1.00 89.38 94 ARG A N 1
ATOM 705 C CA . ARG A 1 94 ? -1.348 -7.549 -9.195 1.00 89.38 94 ARG A CA 1
ATOM 706 C C . ARG A 1 94 ? -0.079 -7.691 -8.356 1.00 89.38 94 ARG A C 1
ATOM 708 O O . ARG A 1 94 ? 0.629 -8.683 -8.493 1.00 89.38 94 ARG A O 1
ATOM 715 N N . MET A 1 95 ? 0.164 -6.747 -7.446 1.00 90.62 95 MET A N 1
ATOM 716 C CA . MET A 1 95 ? 1.302 -6.795 -6.522 1.00 90.62 95 MET A CA 1
ATOM 717 C C . MET A 1 95 ? 1.229 -7.996 -5.572 1.00 90.62 95 MET A C 1
ATOM 719 O O . MET A 1 95 ? 2.259 -8.562 -5.226 1.00 90.62 95 MET A O 1
ATOM 723 N N . SER A 1 96 ? 0.026 -8.415 -5.172 1.00 89.56 96 SER A N 1
ATOM 724 C CA . SER A 1 96 ? -0.179 -9.543 -4.261 1.00 89.56 96 SER A CA 1
ATOM 725 C C . SER A 1 96 ? 0.344 -10.858 -4.827 1.00 89.56 96 SER A C 1
ATOM 727 O O . SER A 1 96 ? 0.866 -11.662 -4.065 1.00 89.56 96 SER A O 1
ATOM 729 N N . VAL A 1 97 ? 0.218 -11.074 -6.142 1.00 84.88 97 VAL A N 1
ATOM 730 C CA . VAL A 1 97 ? 0.702 -12.297 -6.804 1.00 84.88 97 VAL A CA 1
ATOM 731 C C . VAL A 1 97 ? 2.220 -12.393 -6.660 1.00 84.88 97 VAL A C 1
ATOM 733 O O . VAL A 1 97 ? 2.745 -13.319 -6.054 1.00 84.88 97 VAL A O 1
ATOM 736 N N . VAL A 1 98 ? 2.927 -11.365 -7.124 1.00 82.81 98 VAL A N 1
ATOM 737 C CA . VAL A 1 98 ? 4.397 -11.350 -7.162 1.00 82.81 98 VAL A CA 1
ATOM 738 C C . VAL A 1 98 ? 5.054 -11.205 -5.784 1.00 82.81 98 VAL A C 1
ATOM 740 O O . VAL A 1 98 ? 6.163 -11.694 -5.561 1.00 82.81 98 VAL A O 1
ATOM 743 N N . HIS A 1 99 ? 4.385 -10.531 -4.844 1.00 84.19 99 HIS A N 1
ATOM 744 C CA . HIS A 1 99 ? 4.863 -10.384 -3.468 1.00 84.19 99 HIS A CA 1
ATOM 745 C C . HIS A 1 99 ? 4.663 -11.679 -2.676 1.00 84.19 99 HIS A C 1
ATOM 747 O O . HIS A 1 99 ? 5.581 -12.112 -1.974 1.00 84.19 99 HIS A O 1
ATOM 753 N N . GLY A 1 100 ? 3.495 -12.311 -2.843 1.00 79.56 100 GLY A N 1
ATOM 754 C CA . GLY A 1 100 ? 3.109 -13.583 -2.232 1.00 79.56 100 GLY A CA 1
ATOM 755 C C . GLY A 1 100 ? 4.019 -14.739 -2.629 1.00 79.56 100 GLY A C 1
ATOM 756 O O . GLY A 1 100 ? 4.507 -15.462 -1.762 1.00 79.56 100 GLY A O 1
ATOM 757 N N . ASP A 1 101 ? 4.318 -14.846 -3.923 1.00 78.06 101 ASP A N 1
ATOM 758 C CA . ASP A 1 101 ? 5.129 -15.929 -4.490 1.00 78.06 101 ASP A CA 1
ATOM 759 C C . ASP A 1 101 ? 6.637 -15.735 -4.277 1.00 78.06 101 ASP A C 1
ATOM 761 O O . ASP A 1 101 ? 7.449 -16.518 -4.768 1.00 78.06 101 ASP A O 1
ATOM 765 N N . HIS A 1 102 ? 7.040 -14.680 -3.558 1.00 75.75 102 HIS A N 1
ATOM 766 C CA . HIS A 1 102 ? 8.443 -14.311 -3.378 1.00 75.75 102 HIS A CA 1
ATOM 767 C C . HIS A 1 102 ? 9.213 -14.171 -4.699 1.00 75.75 102 HIS A C 1
ATOM 769 O O . HIS A 1 102 ? 10.436 -14.317 -4.709 1.00 75.75 102 HIS A O 1
ATOM 775 N N . THR A 1 103 ? 8.525 -13.849 -5.798 1.00 70.00 103 THR A N 1
ATOM 776 C CA . THR A 1 103 ? 9.088 -13.812 -7.157 1.00 70.00 103 THR A CA 1
ATOM 777 C C . THR A 1 103 ? 10.333 -12.928 -7.233 1.00 70.00 103 THR A C 1
ATOM 779 O O . THR A 1 103 ? 11.295 -13.248 -7.916 1.00 70.00 103 THR A O 1
ATOM 782 N N . PHE A 1 104 ? 10.371 -11.853 -6.446 1.00 69.12 104 PHE A N 1
ATOM 783 C CA . PHE A 1 104 ? 11.499 -10.920 -6.400 1.00 69.12 104 PHE A CA 1
ATOM 784 C C . PHE A 1 104 ? 12.671 -11.350 -5.503 1.00 69.12 104 PHE A C 1
ATOM 786 O O . PHE A 1 104 ? 13.653 -10.619 -5.404 1.00 69.12 104 PHE A O 1
ATOM 793 N N . ARG A 1 105 ? 12.590 -12.500 -4.817 1.00 68.44 105 ARG A N 1
ATOM 794 C CA . ARG A 1 105 ? 13.666 -13.024 -3.951 1.00 68.44 105 ARG A CA 1
ATOM 795 C C . ARG A 1 105 ? 14.589 -14.011 -4.659 1.00 68.44 105 ARG A C 1
ATOM 797 O O . ARG A 1 105 ? 15.721 -14.187 -4.215 1.00 68.44 105 ARG A O 1
ATOM 804 N N . CYS A 1 106 ? 14.122 -14.656 -5.724 1.00 57.62 106 CYS A N 1
ATOM 805 C CA . CYS A 1 106 ? 14.871 -15.675 -6.448 1.00 57.62 106 CYS A CA 1
ATOM 806 C C . CYS A 1 106 ? 15.060 -15.222 -7.895 1.00 57.62 106 CYS A C 1
ATOM 808 O O . CYS A 1 106 ? 14.108 -15.185 -8.662 1.00 57.62 106 CYS A O 1
ATOM 810 N N . ILE A 1 107 ? 16.296 -14.872 -8.248 1.00 61.59 107 ILE A N 1
ATOM 811 C CA . ILE A 1 107 ? 16.686 -14.487 -9.606 1.00 61.59 107 ILE A CA 1
ATOM 812 C C . ILE A 1 107 ? 17.235 -15.742 -10.297 1.00 61.59 107 ILE A C 1
ATOM 814 O O . ILE A 1 107 ? 18.409 -16.067 -10.121 1.00 61.59 107 ILE A O 1
ATOM 818 N N . PRO A 1 108 ? 16.405 -16.484 -11.038 1.00 49.16 108 PRO A N 1
ATOM 819 C CA . PRO A 1 108 ? 16.900 -16.998 -12.306 1.00 49.16 108 PRO A CA 1
ATOM 820 C C . PRO A 1 108 ? 15.901 -16.702 -13.430 1.00 49.16 108 PRO A C 1
ATOM 822 O O . PRO A 1 108 ? 14.723 -17.034 -13.334 1.00 49.16 108 PRO A O 1
ATOM 825 N N . ASP A 1 109 ? 16.409 -16.059 -14.482 1.00 55.19 109 ASP A N 1
ATOM 826 C CA . ASP A 1 109 ? 15.801 -15.938 -15.814 1.00 55.19 109 ASP A CA 1
ATOM 827 C C . ASP A 1 109 ? 14.421 -15.265 -15.915 1.00 55.19 109 ASP A C 1
ATOM 829 O O . ASP A 1 109 ? 13.578 -15.682 -16.707 1.00 55.19 109 ASP A O 1
ATOM 833 N N . ILE A 1 110 ? 14.178 -14.180 -15.169 1.00 58.16 110 ILE A N 1
ATOM 834 C CA . ILE A 1 110 ? 13.013 -13.330 -15.462 1.00 58.16 110 ILE A CA 1
ATOM 835 C C . ILE A 1 110 ? 13.385 -12.353 -16.583 1.00 58.16 110 ILE A C 1
ATOM 837 O O . ILE A 1 110 ? 14.102 -11.382 -16.346 1.00 58.16 110 ILE A O 1
ATOM 841 N N . GLU A 1 111 ? 12.921 -12.639 -17.803 1.00 57.34 111 GLU A N 1
ATOM 842 C CA . GLU A 1 111 ? 13.246 -11.864 -19.011 1.00 57.34 111 GLU A CA 1
ATOM 843 C C . GLU A 1 111 ? 12.683 -10.433 -18.963 1.00 57.34 111 GLU A C 1
ATOM 845 O O . GLU A 1 111 ? 13.372 -9.497 -19.365 1.00 57.34 111 GLU A O 1
ATOM 850 N N . GLU A 1 112 ? 11.494 -10.231 -18.377 1.00 62.44 112 GLU A N 1
ATOM 851 C CA . GLU A 1 112 ? 10.929 -8.906 -18.094 1.00 62.44 112 GLU A CA 1
ATOM 852 C C . GLU A 1 112 ? 10.066 -8.921 -16.826 1.00 62.44 112 GLU A C 1
ATOM 854 O O . GLU A 1 112 ? 9.128 -9.710 -16.695 1.00 62.44 112 GLU A O 1
ATOM 859 N N . VAL A 1 113 ? 10.359 -8.022 -15.882 1.00 62.31 113 VAL A N 1
ATOM 860 C CA . VAL A 1 113 ? 9.530 -7.807 -14.692 1.00 62.31 113 VAL A CA 1
ATOM 861 C C . VAL A 1 113 ? 8.788 -6.486 -14.846 1.00 62.31 113 VAL A C 1
ATOM 863 O O . VAL A 1 113 ? 9.268 -5.438 -14.419 1.00 62.31 113 VAL A O 1
ATOM 866 N N . GLU A 1 114 ? 7.590 -6.524 -15.422 1.00 68.69 114 GLU A N 1
ATOM 867 C CA . GLU A 1 114 ? 6.644 -5.412 -15.323 1.00 68.69 114 GLU A CA 1
ATOM 868 C C . GLU A 1 114 ? 5.292 -5.911 -14.812 1.00 68.69 114 GLU A C 1
ATOM 870 O O . GLU A 1 114 ? 4.549 -6.615 -15.489 1.00 68.69 114 GLU A O 1
ATOM 875 N N . VAL A 1 115 ? 4.972 -5.545 -13.572 1.00 73.94 115 VAL A N 1
ATOM 876 C CA . VAL A 1 115 ? 3.697 -5.898 -12.925 1.00 73.94 115 VAL A CA 1
ATOM 877 C C . VAL A 1 115 ? 2.622 -4.866 -13.282 1.00 73.94 115 VAL A C 1
ATOM 879 O O . VAL A 1 115 ? 1.456 -5.179 -13.548 1.00 73.94 115 VAL A O 1
ATOM 882 N N . ILE A 1 116 ? 3.032 -3.601 -13.252 1.00 84.31 116 ILE A N 1
ATOM 883 C CA . ILE A 1 116 ? 2.253 -2.404 -13.547 1.00 84.31 116 ILE A CA 1
ATOM 884 C C . ILE A 1 116 ? 3.250 -1.271 -13.797 1.00 84.31 116 ILE A C 1
ATOM 886 O O . ILE A 1 116 ? 4.252 -1.191 -13.091 1.00 84.31 116 ILE A O 1
ATOM 890 N N . GLY A 1 117 ? 2.960 -0.383 -14.750 1.00 87.50 117 GLY A N 1
ATOM 891 C CA . GLY A 1 117 ? 3.842 0.737 -15.083 1.00 87.50 117 GLY A CA 1
ATOM 892 C C . GLY A 1 117 ? 4.346 1.483 -13.832 1.00 87.50 117 GLY A C 1
ATOM 893 O O . GLY A 1 117 ? 3.513 1.928 -13.035 1.00 87.50 117 GLY A O 1
ATOM 894 N N . PRO A 1 118 ? 5.670 1.658 -13.644 1.00 89.00 118 PRO A N 1
ATOM 895 C CA . PRO A 1 118 ? 6.251 2.222 -12.422 1.00 89.00 118 PRO A CA 1
ATOM 896 C C . PRO A 1 118 ? 5.641 3.558 -11.983 1.00 89.00 118 PRO A C 1
ATOM 898 O O . PRO A 1 118 ? 5.336 3.746 -10.808 1.00 89.00 118 PRO A O 1
ATOM 901 N N . GLY A 1 119 ? 5.385 4.471 -12.926 1.00 89.81 119 GLY A N 1
ATOM 902 C CA . GLY A 1 119 ? 4.755 5.761 -12.622 1.00 89.81 119 GLY A CA 1
ATOM 903 C C . GLY A 1 119 ? 3.302 5.638 -12.149 1.00 89.81 119 GLY A C 1
ATOM 904 O O . GLY A 1 119 ? 2.863 6.389 -11.274 1.00 89.81 119 GLY A O 1
ATOM 905 N N . LEU A 1 120 ? 2.555 4.662 -12.678 1.00 91.06 120 LEU A N 1
ATOM 906 C CA . LEU A 1 120 ? 1.194 4.378 -12.223 1.00 91.06 120 LEU A CA 1
ATOM 907 C C . LEU A 1 120 ? 1.212 3.745 -10.826 1.00 91.06 120 LEU A C 1
ATOM 909 O O . LEU A 1 120 ? 0.409 4.140 -9.983 1.00 91.06 120 LEU A O 1
ATOM 913 N N . LEU A 1 121 ? 2.152 2.831 -10.558 1.00 92.31 121 LEU A N 1
ATOM 914 C CA . LEU A 1 121 ? 2.346 2.242 -9.230 1.00 92.31 121 LEU A CA 1
ATOM 915 C C . LEU A 1 121 ? 2.627 3.312 -8.175 1.00 92.31 121 LEU A C 1
ATOM 917 O O . LEU A 1 121 ? 1.944 3.355 -7.157 1.00 92.31 121 LEU A O 1
ATOM 921 N N . GLU A 1 122 ? 3.590 4.198 -8.431 1.00 92.31 122 GLU A N 1
ATOM 922 C CA . GLU A 1 122 ? 3.933 5.289 -7.513 1.00 92.31 122 GLU A CA 1
ATOM 923 C C . GLU A 1 122 ? 2.741 6.215 -7.259 1.00 92.31 122 GLU A C 1
ATOM 925 O O . GLU A 1 122 ? 2.484 6.599 -6.118 1.00 92.31 122 GLU A O 1
ATOM 930 N N . THR A 1 123 ? 1.985 6.543 -8.310 1.00 94.12 123 THR A N 1
ATOM 931 C CA . THR A 1 123 ? 0.801 7.404 -8.200 1.00 94.12 123 THR A CA 1
ATOM 932 C C . THR A 1 123 ? -0.266 6.767 -7.311 1.00 94.12 123 THR A C 1
ATOM 934 O O . THR A 1 123 ? -0.766 7.408 -6.386 1.00 94.12 123 THR A O 1
ATOM 937 N N . LEU A 1 124 ? -0.612 5.504 -7.569 1.00 94.69 124 LEU A N 1
ATOM 938 C CA . LEU A 1 124 ? -1.654 4.791 -6.829 1.00 94.69 124 LEU A CA 1
ATOM 939 C C . LEU A 1 124 ? -1.224 4.481 -5.388 1.00 94.69 124 LEU A C 1
ATOM 941 O O . LEU A 1 124 ? -2.014 4.666 -4.463 1.00 94.69 124 LEU A O 1
ATOM 945 N N . LEU A 1 125 ? 0.036 4.090 -5.168 1.00 94.88 125 LEU A N 1
ATOM 946 C CA . LEU A 1 125 ? 0.577 3.901 -3.822 1.00 94.88 125 LEU A CA 1
ATOM 947 C C . LEU A 1 125 ? 0.608 5.221 -3.045 1.00 94.88 125 LEU A C 1
ATOM 949 O O . LEU A 1 125 ? 0.232 5.247 -1.876 1.00 94.88 125 LEU A O 1
ATOM 953 N N . GLY A 1 126 ? 0.999 6.324 -3.686 1.00 94.69 126 GLY A N 1
ATOM 954 C CA . GLY A 1 126 ? 0.950 7.655 -3.084 1.00 94.69 126 GLY A CA 1
ATOM 955 C C . GLY A 1 126 ? -0.456 8.011 -2.604 1.00 94.69 126 GLY A C 1
ATOM 956 O O . GLY A 1 126 ? -0.626 8.397 -1.450 1.00 94.69 126 GLY A O 1
ATOM 957 N N . ARG A 1 127 ? -1.477 7.792 -3.446 1.00 94.06 127 ARG A N 1
ATOM 958 C CA . ARG A 1 127 ? -2.887 8.001 -3.073 1.00 94.06 127 ARG A CA 1
ATOM 959 C C . ARG A 1 127 ? -3.318 7.119 -1.905 1.00 94.06 127 ARG A C 1
ATOM 961 O O . ARG A 1 127 ? -3.950 7.625 -0.983 1.00 94.06 127 ARG A O 1
ATOM 968 N N . LEU A 1 128 ? -2.957 5.834 -1.919 1.00 93.94 128 LEU A N 1
ATOM 969 C CA . LEU A 1 128 ? -3.251 4.910 -0.821 1.00 93.94 128 LEU A CA 1
ATOM 970 C C . LEU A 1 128 ? -2.649 5.402 0.501 1.00 93.94 128 LEU A C 1
ATOM 972 O O . LEU A 1 128 ? -3.347 5.447 1.511 1.00 93.94 128 LEU A O 1
ATOM 976 N N . LEU A 1 129 ? -1.372 5.796 0.497 1.00 94.38 129 LEU A N 1
ATOM 977 C CA . LEU A 1 129 ? -0.694 6.293 1.694 1.00 94.38 129 LEU A CA 1
ATOM 978 C C . LEU A 1 129 ? -1.330 7.592 2.193 1.00 94.38 129 LEU A C 1
ATOM 980 O O . LEU A 1 129 ? -1.662 7.674 3.370 1.00 94.38 129 LEU A O 1
ATOM 984 N N . THR A 1 130 ? -1.576 8.570 1.317 1.00 92.81 130 THR A N 1
ATOM 985 C CA . THR A 1 13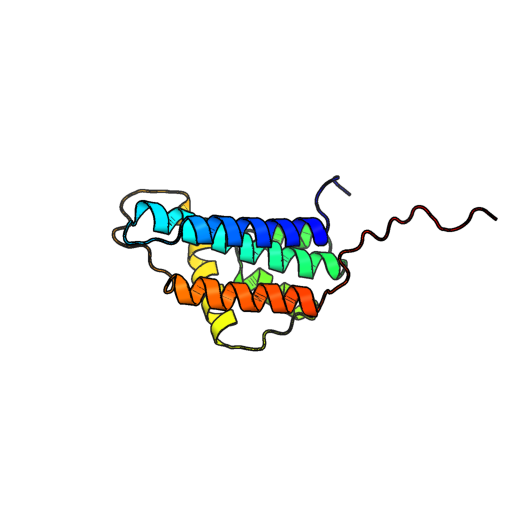0 ? -2.268 9.815 1.691 1.00 92.81 130 THR A CA 1
ATOM 986 C C . THR A 1 130 ? -3.661 9.541 2.254 1.00 92.81 130 THR A C 1
ATOM 988 O O . THR A 1 130 ? -4.071 10.183 3.217 1.00 92.81 130 THR A O 1
ATOM 991 N N . ARG A 1 131 ? -4.392 8.570 1.695 1.00 91.31 131 ARG A N 1
ATOM 992 C CA . ARG A 1 131 ? -5.717 8.196 2.191 1.00 91.31 131 ARG A CA 1
ATOM 993 C C . ARG A 1 131 ? -5.653 7.596 3.591 1.00 91.31 131 ARG A C 1
ATOM 995 O O . ARG A 1 131 ? -6.417 8.015 4.449 1.00 91.31 131 ARG A O 1
ATOM 1002 N N . ILE A 1 132 ? -4.741 6.651 3.820 1.00 92.00 132 ILE A N 1
ATOM 1003 C CA . ILE A 1 132 ? -4.537 6.045 5.141 1.00 92.00 132 ILE A CA 1
ATOM 1004 C C . ILE A 1 132 ? -4.106 7.110 6.155 1.00 92.00 132 ILE A C 1
ATOM 1006 O O . ILE A 1 132 ? -4.601 7.116 7.275 1.00 92.00 132 ILE A O 1
ATOM 1010 N N . GLU A 1 133 ? -3.220 8.028 5.770 1.00 90.62 133 GLU A N 1
ATOM 1011 C CA . GLU A 1 133 ? -2.807 9.138 6.633 1.00 90.62 133 GLU 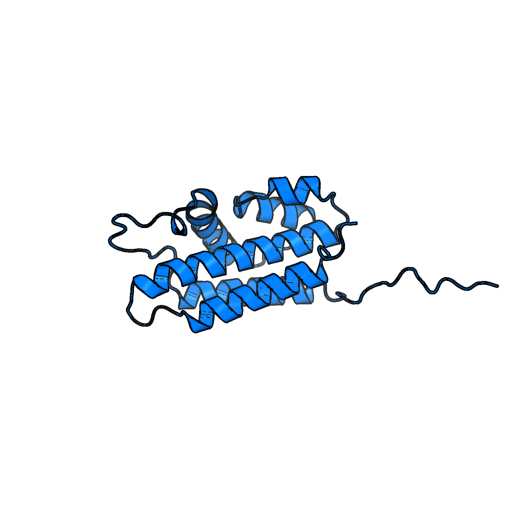A CA 1
ATOM 1012 C C . GLU A 1 133 ? -4.012 10.003 7.029 1.00 90.62 133 GLU A C 1
ATOM 1014 O O . GLU A 1 133 ? -4.220 10.233 8.213 1.00 90.62 133 GLU A O 1
ATOM 1019 N N . ALA A 1 134 ? -4.863 10.374 6.068 1.00 88.88 134 ALA A N 1
ATOM 1020 C CA . ALA A 1 134 ? -6.054 11.184 6.318 1.00 88.88 134 ALA A CA 1
ATOM 1021 C C . ALA A 1 134 ? -7.146 10.467 7.138 1.00 88.88 134 ALA A C 1
ATOM 1023 O O . ALA A 1 134 ? -7.848 11.103 7.919 1.00 88.88 134 ALA A O 1
ATOM 1024 N N . GLU A 1 135 ? -7.332 9.157 6.957 1.00 85.38 135 GLU A N 1
ATOM 1025 C CA . GLU A 1 135 ? -8.355 8.387 7.685 1.00 85.38 135 GLU A CA 1
ATOM 1026 C C . GLU A 1 135 ? -7.919 8.004 9.107 1.00 85.38 135 GLU A C 1
ATOM 1028 O O . GLU A 1 135 ? -8.763 7.816 9.984 1.00 85.38 135 GLU A O 1
ATOM 1033 N N . PHE A 1 136 ? -6.612 7.898 9.354 1.00 80.50 136 PHE A N 1
ATOM 1034 C CA . PHE A 1 136 ? -6.054 7.404 10.616 1.00 80.50 136 PHE A CA 1
ATOM 1035 C C . PHE A 1 136 ? -5.164 8.449 11.320 1.00 80.50 136 PHE A C 1
ATOM 1037 O O . PHE A 1 136 ? -4.305 8.064 12.113 1.00 80.50 136 PHE A O 1
ATOM 1044 N N . ASP A 1 137 ? -5.433 9.740 11.063 1.00 65.81 137 ASP A N 1
ATOM 1045 C CA . ASP A 1 137 ? -4.689 11.000 11.319 1.00 65.81 137 ASP A CA 1
ATOM 1046 C C . ASP A 1 137 ? -4.223 11.308 12.765 1.00 65.81 137 ASP A C 1
ATOM 1048 O O . ASP A 1 137 ? -3.988 12.450 13.143 1.00 65.81 137 ASP A O 1
ATOM 1052 N N . VAL A 1 138 ? -4.050 10.307 13.627 1.00 55.12 138 VAL A N 1
ATOM 1053 C CA . VAL A 1 138 ? -3.408 10.478 14.934 1.00 55.12 138 VAL A CA 1
ATOM 1054 C C . VAL A 1 138 ? -2.503 9.282 15.193 1.00 55.12 138 VAL A C 1
ATOM 1056 O O . VAL A 1 138 ? -2.897 8.283 15.803 1.00 55.12 138 VAL A O 1
ATOM 1059 N N . TRP A 1 139 ? -1.272 9.394 14.699 1.00 60.34 139 TRP A N 1
ATOM 1060 C CA . TRP A 1 139 ? -0.166 8.498 15.035 1.00 60.34 139 TRP A CA 1
ATOM 1061 C C . TRP A 1 139 ? 0.582 8.944 16.302 1.00 60.34 139 TRP A C 1
ATOM 1063 O O . TRP A 1 139 ? 1.639 8.390 16.601 1.00 60.34 139 TRP A O 1
ATOM 1073 N N . GLU A 1 140 ? 0.067 9.937 17.038 1.00 50.41 140 GLU A N 1
ATOM 1074 C CA . GLU A 1 140 ? 0.641 10.324 18.325 1.00 50.41 140 GLU A CA 1
ATOM 1075 C C . GLU A 1 140 ? 0.586 9.139 19.290 1.00 50.41 140 GLU A C 1
ATOM 1077 O O . GLU A 1 140 ? -0.467 8.528 19.505 1.00 50.41 140 GLU A O 1
ATOM 1082 N N . ASP A 1 141 ? 1.752 8.813 19.851 1.00 48.03 141 ASP A N 1
ATOM 1083 C CA . ASP A 1 141 ? 1.881 7.916 20.987 1.00 48.03 141 ASP A CA 1
ATOM 1084 C C . ASP A 1 141 ? 0.922 8.405 22.076 1.00 48.03 141 ASP A C 1
ATOM 1086 O O . ASP A 1 141 ? 1.189 9.382 22.775 1.00 48.03 141 ASP A O 1
ATOM 1090 N N . GLN A 1 142 ? -0.197 7.706 22.263 1.00 41.12 142 GLN A N 1
ATOM 1091 C CA . GLN A 1 142 ? -0.840 7.730 23.564 1.00 41.12 142 GLN A CA 1
ATOM 1092 C C . GLN A 1 142 ? 0.079 6.968 24.509 1.00 41.12 142 GLN A C 1
ATOM 1094 O O . GLN A 1 142 ? -0.067 5.762 24.705 1.00 41.12 142 GLN A O 1
ATOM 1099 N N . ASP A 1 143 ? 1.065 7.682 25.048 1.00 42.81 143 ASP A N 1
ATOM 1100 C CA . ASP A 1 143 ? 1.756 7.289 26.260 1.00 42.81 143 ASP A CA 1
ATOM 1101 C C . ASP A 1 143 ? 0.685 7.064 27.345 1.00 42.81 143 ASP A C 1
ATOM 1103 O O . ASP A 1 143 ? 0.007 8.013 27.750 1.00 42.81 143 ASP A O 1
ATOM 1107 N N . PRO A 1 144 ? 0.487 5.830 27.844 1.00 45.66 144 PRO A N 1
ATOM 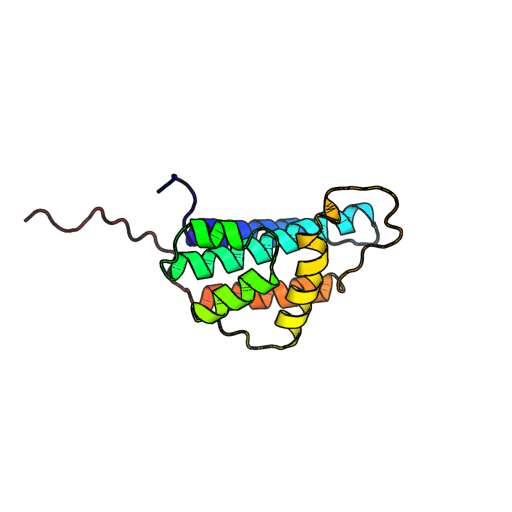1108 C CA . PRO A 1 144 ? -0.447 5.574 28.938 1.00 45.66 144 PRO A CA 1
ATOM 1109 C C . PRO A 1 144 ? 0.030 6.178 30.277 1.00 45.66 144 PRO A C 1
ATOM 1111 O O . PRO A 1 144 ? -0.632 6.008 31.301 1.00 45.66 144 PRO A O 1
ATOM 1114 N N . GLY A 1 145 ? 1.197 6.831 30.309 1.00 44.47 145 GLY A N 1
ATOM 1115 C CA . GLY A 1 145 ? 1.954 7.167 31.512 1.00 44.47 145 GLY A CA 1
ATOM 1116 C C . GLY A 1 145 ? 1.538 8.403 32.313 1.00 44.47 145 GLY A C 1
ATOM 1117 O O . GLY A 1 145 ? 2.165 8.665 33.337 1.00 44.47 145 GLY A O 1
ATOM 1118 N N . THR A 1 146 ? 0.507 9.165 31.931 1.00 41.97 146 THR A N 1
ATOM 1119 C CA . THR A 1 146 ? 0.106 10.387 32.674 1.00 41.97 146 THR A CA 1
ATOM 1120 C C . THR A 1 146 ? -1.369 10.447 33.084 1.00 41.97 146 THR A C 1
ATOM 1122 O O . THR A 1 146 ? -1.962 11.518 33.214 1.00 41.97 146 THR A O 1
ATOM 1125 N N . ALA A 1 147 ? -1.965 9.304 33.430 1.00 40.31 147 ALA A N 1
ATOM 1126 C CA . ALA A 1 147 ? -3.138 9.308 34.303 1.00 40.31 147 ALA A CA 1
ATOM 1127 C C . ALA A 1 147 ? -2.702 9.603 35.754 1.00 40.31 147 ALA A C 1
ATOM 1129 O O . ALA A 1 147 ? -2.220 8.734 36.476 1.00 40.31 147 ALA A O 1
ATOM 1130 N N . LYS A 1 148 ? -2.824 10.885 36.119 1.00 40.34 148 LYS A N 1
ATOM 1131 C CA . LYS A 1 148 ? -2.789 11.497 37.459 1.00 40.34 148 LYS A CA 1
ATOM 1132 C C . LYS A 1 148 ? -2.719 10.513 38.641 1.00 40.34 148 LYS A C 1
ATOM 1134 O O . LYS A 1 148 ? -3.707 9.867 38.978 1.00 40.34 148 LYS A O 1
ATOM 1139 N N . ARG A 1 149 ? -1.594 10.539 39.364 1.00 43.22 149 ARG A N 1
ATOM 1140 C CA . ARG A 1 149 ? -1.610 10.315 40.815 1.00 43.22 149 ARG A CA 1
ATOM 1141 C C . ARG A 1 149 ? -2.234 11.560 41.450 1.00 43.22 149 ARG A C 1
ATOM 1143 O O . ARG A 1 149 ? -1.586 12.604 41.492 1.00 43.22 149 ARG A O 1
ATOM 1150 N N . LEU A 1 150 ? -3.502 11.451 41.835 1.00 47.59 150 LEU A N 1
ATOM 1151 C CA . LEU A 1 150 ? -4.078 12.220 42.938 1.00 47.59 150 LEU A CA 1
ATOM 1152 C C . LEU A 1 150 ? -3.971 11.362 44.199 1.00 47.59 150 LEU A C 1
ATOM 1154 O O . LEU A 1 150 ? -4.138 10.128 44.059 1.00 47.59 150 LEU A O 1
#